Protein AF-A0A427ALL8-F1 (afdb_monomer_lite)

Organism: Ensete ventricosum (NCBI:txid4639)

Sequence (107 aa):
MLIPVNYLLMERKGVIRVIIHKEATSDDILQSFFHALILANLTGKAKSLHTESRLWMEEHYHDFIAKVQLKSKSLSTAQLKHQRRLLSGSIVWRALWALSPSEEKIN

Secondary structure (DSSP, 8-state):
-PPP-SEEEEEETTEEEEEE-TT--HHHHHHHHHHHHHHHHHTTT-SSHHHHHHHHHHHHHHHHHHHHHHHHHTS-HHHHHHHHHTTSS------------------

Structure (mmCIF, N/CA/C/O backbone):
data_AF-A0A427ALL8-F1
#
_entry.id   AF-A0A427ALL8-F1
#
loop_
_atom_site.group_PDB
_atom_site.id
_atom_site.type_symbol
_atom_site.label_atom_id
_atom_site.label_alt_id
_atom_site.label_comp_id
_atom_site.label_asym_id
_atom_site.label_entity_id
_atom_site.label_seq_id
_atom_site.pdbx_PDB_ins_code
_atom_site.Cartn_x
_atom_site.Cartn_y
_atom_site.Cartn_z
_atom_site.occupancy
_atom_site.B_iso_or_equiv
_atom_site.auth_seq_id
_atom_site.auth_comp_id
_atom_site.auth_asym_id
_atom_site.auth_atom_id
_atom_site.pdbx_PDB_model_num
ATOM 1 N N . MET A 1 1 ? 9.320 14.275 3.313 1.00 35.12 1 MET A N 1
ATOM 2 C CA . MET A 1 1 ? 9.829 13.964 1.960 1.00 35.12 1 MET A CA 1
ATOM 3 C C . MET A 1 1 ? 8.785 13.072 1.313 1.00 35.12 1 MET A C 1
ATOM 5 O O . MET A 1 1 ? 8.566 11.988 1.827 1.00 35.12 1 MET A O 1
ATOM 9 N N . LEU A 1 2 ? 8.063 13.559 0.299 1.00 49.53 2 LEU A N 1
ATOM 10 C CA . LEU A 1 2 ? 7.034 12.763 -0.382 1.00 49.53 2 LEU A CA 1
ATOM 11 C C . LEU A 1 2 ? 7.734 11.618 -1.121 1.00 49.53 2 LEU A C 1
ATOM 13 O O . LEU A 1 2 ? 8.584 11.882 -1.969 1.00 49.53 2 LEU A O 1
ATOM 17 N N . ILE A 1 3 ? 7.422 10.369 -0.777 1.00 53.34 3 ILE A N 1
ATOM 18 C CA . ILE A 1 3 ? 7.938 9.204 -1.503 1.00 53.34 3 ILE A CA 1
ATOM 19 C C . ILE A 1 3 ? 7.334 9.262 -2.916 1.00 53.34 3 ILE A C 1
ATOM 21 O O . ILE A 1 3 ? 6.105 9.234 -3.028 1.00 53.34 3 ILE A O 1
ATOM 25 N N . PRO A 1 4 ? 8.134 9.385 -3.991 1.00 56.97 4 PRO A N 1
ATOM 26 C CA . PRO A 1 4 ? 7.603 9.300 -5.343 1.00 56.97 4 PRO A CA 1
ATOM 27 C C . PRO A 1 4 ? 7.007 7.905 -5.527 1.00 56.97 4 PRO A C 1
ATOM 29 O O . PRO A 1 4 ? 7.695 6.900 -5.378 1.00 56.97 4 PRO A O 1
ATOM 32 N N . VAL A 1 5 ? 5.705 7.849 -5.787 1.00 73.50 5 VAL A N 1
ATOM 33 C CA . VAL A 1 5 ? 4.968 6.597 -5.952 1.00 73.50 5 VAL A CA 1
ATOM 34 C C . VAL A 1 5 ? 4.609 6.413 -7.416 1.00 73.50 5 VAL A C 1
ATOM 36 O O . VAL A 1 5 ? 3.853 7.196 -7.985 1.00 73.50 5 VAL A O 1
ATOM 39 N N . ASN A 1 6 ? 5.117 5.337 -8.017 1.00 90.50 6 ASN A N 1
ATOM 40 C CA . ASN A 1 6 ? 4.794 4.918 -9.385 1.00 90.50 6 ASN A CA 1
ATOM 41 C C . ASN A 1 6 ? 3.446 4.178 -9.462 1.00 90.50 6 ASN A C 1
ATOM 43 O O . ASN A 1 6 ? 3.258 3.265 -10.267 1.00 90.50 6 ASN A O 1
ATOM 47 N N . TYR A 1 7 ? 2.498 4.537 -8.599 1.00 91.12 7 TYR A N 1
ATOM 48 C CA . TYR A 1 7 ? 1.160 3.967 -8.577 1.00 91.12 7 TYR A CA 1
ATOM 49 C C . TYR A 1 7 ? 0.140 4.951 -7.998 1.00 91.12 7 TYR A C 1
ATOM 51 O O . TYR A 1 7 ? 0.471 5.839 -7.214 1.00 91.12 7 TYR A O 1
ATOM 59 N N . LEU A 1 8 ? -1.125 4.750 -8.359 1.00 91.69 8 LEU A N 1
ATOM 60 C CA . LEU A 1 8 ? -2.276 5.476 -7.835 1.00 91.69 8 LEU A CA 1
ATOM 61 C C . LEU A 1 8 ? -3.245 4.496 -7.167 1.00 91.69 8 LEU A C 1
ATOM 63 O O . LEU A 1 8 ? -3.541 3.433 -7.716 1.00 91.69 8 LEU A O 1
ATOM 67 N N . LEU A 1 9 ? -3.770 4.878 -6.003 1.00 91.25 9 LEU A N 1
ATOM 68 C CA . LEU A 1 9 ? -4.845 4.160 -5.322 1.00 91.25 9 LEU A CA 1
ATOM 69 C C . LEU A 1 9 ? -6.170 4.882 -5.511 1.00 91.25 9 LEU A C 1
ATOM 71 O O . LEU A 1 9 ? -6.270 6.083 -5.272 1.00 91.25 9 LEU A O 1
ATOM 75 N N . MET A 1 10 ? 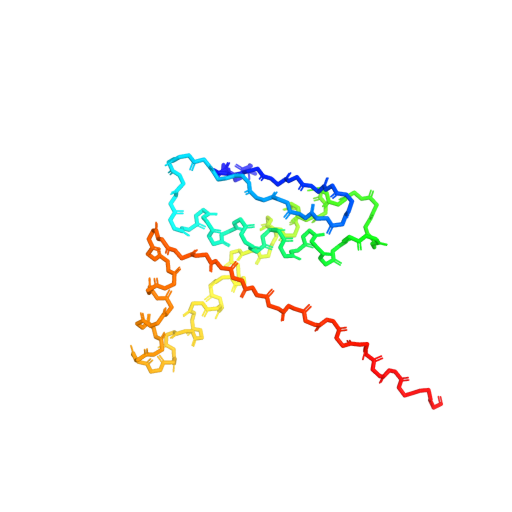-7.197 4.123 -5.872 1.00 89.12 10 MET A N 1
ATOM 76 C CA . MET A 1 10 ? -8.565 4.612 -5.968 1.00 89.12 10 MET A CA 1
ATOM 77 C C . MET A 1 10 ? -9.490 3.673 -5.203 1.00 89.12 10 MET A C 1
ATOM 79 O O . MET A 1 10 ? -9.634 2.507 -5.571 1.00 89.12 10 MET A O 1
ATOM 83 N N . GLU A 1 11 ? -10.133 4.186 -4.160 1.00 88.19 11 GLU A N 1
ATOM 84 C CA . GLU A 1 11 ? -11.226 3.499 -3.476 1.00 88.19 11 GLU A CA 1
ATOM 85 C C . GLU A 1 11 ? -12.550 3.894 -4.140 1.00 88.19 11 GLU A C 1
ATOM 87 O O . GLU A 1 11 ? -12.810 5.072 -4.397 1.00 88.19 11 GLU A O 1
ATOM 92 N N . ARG A 1 12 ? -13.371 2.900 -4.487 1.00 85.81 12 ARG A N 1
ATOM 93 C CA . ARG A 1 12 ? -14.735 3.131 -4.957 1.00 85.81 12 ARG A CA 1
ATOM 94 C C . ARG A 1 12 ? -15.641 1.977 -4.545 1.00 85.81 12 ARG A C 1
ATOM 96 O O . ARG A 1 12 ? -15.524 0.878 -5.086 1.00 85.81 12 ARG A O 1
ATOM 103 N N . LYS A 1 13 ? -16.628 2.272 -3.692 1.00 85.12 13 LYS A N 1
ATOM 104 C CA . LYS A 1 13 ? -17.674 1.327 -3.247 1.00 85.12 13 LYS A CA 1
ATOM 105 C C . LYS A 1 13 ? -17.104 0.066 -2.574 1.00 85.12 13 LYS A C 1
ATOM 107 O O . LYS A 1 13 ? -17.540 -1.043 -2.870 1.00 85.12 13 LYS A O 1
ATOM 112 N N . GLY A 1 14 ? -16.110 0.228 -1.710 1.00 81.31 14 GLY A N 1
ATOM 113 C CA . GLY A 1 14 ? -15.425 -0.860 -1.012 1.00 81.31 14 GLY A CA 1
ATOM 114 C C . GLY A 1 14 ? -14.410 -1.613 -1.873 1.00 81.31 14 GLY A C 1
ATOM 115 O O . GLY A 1 14 ? -13.794 -2.563 -1.398 1.00 81.31 14 GLY A O 1
ATOM 116 N N . VAL A 1 15 ? -14.218 -1.212 -3.133 1.00 85.44 15 VAL A N 1
ATOM 117 C CA . VAL A 1 15 ? -13.218 -1.807 -4.022 1.00 85.44 15 VAL A CA 1
ATOM 118 C C . VAL A 1 15 ? -12.046 -0.854 -4.156 1.00 85.44 15 VAL A C 1
ATOM 120 O O . VAL A 1 15 ? -12.191 0.260 -4.661 1.00 85.44 15 VAL A O 1
ATOM 123 N N . ILE A 1 16 ? -10.866 -1.324 -3.764 1.00 89.56 16 ILE A N 1
ATOM 124 C CA . ILE A 1 16 ? -9.617 -0.587 -3.927 1.00 89.56 16 ILE A CA 1
ATOM 125 C C . ILE A 1 16 ? -8.944 -1.052 -5.209 1.00 89.56 16 ILE A C 1
ATOM 127 O O . ILE A 1 16 ? -8.641 -2.231 -5.391 1.00 89.56 16 ILE A O 1
ATOM 131 N N . ARG A 1 17 ? -8.729 -0.106 -6.118 1.00 89.50 17 ARG A N 1
ATOM 132 C CA . ARG A 1 17 ? -8.006 -0.312 -7.368 1.00 89.50 17 ARG A CA 1
ATOM 133 C C . ARG A 1 17 ? -6.628 0.303 -7.250 1.00 89.50 17 ARG A C 1
ATOM 135 O O . ARG A 1 17 ? -6.489 1.451 -6.831 1.00 89.50 17 ARG A O 1
ATOM 142 N N . VAL A 1 18 ? -5.638 -0.467 -7.674 1.00 91.88 18 VAL A N 1
ATOM 143 C CA . VAL A 1 18 ? -4.257 -0.020 -7.803 1.00 91.88 18 VAL A CA 1
ATOM 144 C C . VAL A 1 18 ? -3.963 0.150 -9.285 1.00 91.88 18 VAL A C 1
ATOM 146 O O . VAL A 1 18 ? -4.108 -0.795 -10.059 1.00 91.88 18 VAL A O 1
ATOM 149 N N . ILE A 1 19 ? -3.594 1.360 -9.687 1.00 90.31 19 ILE A N 1
ATOM 150 C CA . ILE A 1 19 ? -3.193 1.682 -11.056 1.00 90.31 19 ILE A CA 1
ATOM 151 C C . ILE A 1 19 ? -1.680 1.857 -11.037 1.00 90.31 19 ILE A C 1
ATOM 153 O O . ILE A 1 19 ? -1.174 2.756 -10.373 1.00 90.31 19 ILE A O 1
ATOM 157 N N . ILE A 1 20 ? -0.968 0.978 -11.734 1.00 89.00 20 ILE A N 1
ATOM 158 C CA . ILE A 1 20 ? 0.496 0.926 -11.737 1.00 89.00 20 ILE A CA 1
ATOM 159 C C . ILE A 1 20 ? 1.029 1.719 -12.934 1.00 89.00 20 ILE A C 1
ATOM 161 O O . ILE A 1 20 ? 0.540 1.556 -14.053 1.00 89.00 20 ILE A O 1
ATOM 165 N N . HIS A 1 21 ? 2.023 2.578 -12.710 1.00 89.19 21 HIS A N 1
ATOM 166 C CA . HIS A 1 21 ? 2.722 3.280 -13.783 1.00 89.19 21 HIS A CA 1
ATOM 167 C C . HIS A 1 21 ? 3.552 2.290 -14.614 1.00 89.19 21 HIS A C 1
ATOM 169 O O . HIS A 1 21 ? 4.108 1.333 -14.084 1.00 89.19 21 HIS A O 1
ATOM 175 N N . LYS A 1 22 ? 3.681 2.526 -15.924 1.00 88.12 22 LYS A N 1
ATOM 176 C CA . LYS A 1 22 ? 4.372 1.603 -16.847 1.00 88.12 22 LYS A CA 1
ATOM 177 C C . LYS A 1 22 ? 5.853 1.359 -16.499 1.00 88.12 22 LYS A C 1
ATOM 179 O O . LYS A 1 22 ? 6.404 0.336 -16.881 1.00 88.12 22 LYS A O 1
ATOM 184 N N . GLU A 1 23 ? 6.484 2.304 -15.802 1.00 88.62 23 GLU A N 1
ATOM 185 C CA . GLU A 1 23 ? 7.888 2.235 -15.361 1.00 88.62 23 GLU A CA 1
ATOM 186 C C . GLU A 1 23 ? 8.028 1.759 -13.906 1.00 88.62 23 GLU A C 1
ATOM 188 O O . GLU A 1 23 ? 9.115 1.820 -13.339 1.00 88.62 23 GLU A O 1
ATOM 193 N N . ALA A 1 24 ? 6.941 1.295 -13.283 1.00 85.38 24 ALA A N 1
ATOM 194 C CA . ALA A 1 24 ? 6.984 0.778 -11.925 1.00 85.38 24 ALA A CA 1
ATOM 195 C C . ALA A 1 24 ? 7.895 -0.452 -11.824 1.00 85.38 24 ALA A C 1
ATOM 197 O O . ALA A 1 24 ? 7.806 -1.404 -12.604 1.00 85.38 24 ALA A O 1
ATOM 198 N N . THR A 1 25 ? 8.749 -0.437 -10.812 1.00 86.81 25 THR A N 1
ATOM 199 C CA . THR A 1 25 ? 9.613 -1.553 -10.436 1.00 86.81 25 THR A CA 1
ATOM 200 C C . THR A 1 25 ? 8.836 -2.616 -9.650 1.00 86.81 25 THR A C 1
ATOM 202 O O . THR A 1 25 ? 7.696 -2.413 -9.226 1.00 86.81 25 THR A O 1
ATOM 205 N N . SER A 1 26 ? 9.458 -3.771 -9.395 1.00 82.94 26 SER A N 1
ATOM 206 C CA . SER A 1 26 ? 8.868 -4.780 -8.503 1.00 82.94 26 SER A CA 1
ATOM 207 C C . SER A 1 26 ? 8.642 -4.251 -7.080 1.00 82.94 26 SER A C 1
ATOM 209 O O . SER A 1 26 ? 7.682 -4.667 -6.429 1.00 82.94 26 SER A O 1
ATOM 211 N N . ASP A 1 27 ? 9.478 -3.317 -6.620 1.00 84.50 27 ASP A N 1
ATOM 212 C CA . ASP A 1 27 ? 9.345 -2.691 -5.303 1.00 84.50 27 ASP A CA 1
ATOM 213 C C . ASP A 1 27 ? 8.149 -1.732 -5.265 1.00 84.50 27 ASP A C 1
ATOM 215 O O . ASP A 1 27 ? 7.384 -1.754 -4.300 1.00 84.50 27 ASP A O 1
ATOM 219 N N . ASP A 1 28 ? 7.914 -0.981 -6.347 1.00 85.19 28 ASP A N 1
ATOM 220 C CA . ASP A 1 28 ? 6.727 -0.131 -6.495 1.00 85.19 28 ASP A CA 1
ATOM 221 C C . ASP A 1 28 ? 5.435 -0.960 -6.454 1.00 85.19 28 ASP A C 1
ATOM 223 O O . ASP A 1 28 ? 4.473 -0.599 -5.772 1.00 85.19 28 ASP A O 1
ATOM 227 N N . ILE A 1 29 ? 5.415 -2.107 -7.147 1.00 86.38 29 ILE A N 1
ATOM 228 C CA . ILE A 1 29 ? 4.269 -3.029 -7.147 1.00 86.38 29 ILE A CA 1
ATOM 229 C C . ILE A 1 29 ? 4.024 -3.564 -5.731 1.00 86.38 29 ILE A C 1
ATOM 231 O O . ILE A 1 29 ? 2.887 -3.550 -5.255 1.00 86.38 29 ILE A O 1
ATOM 235 N N . LEU A 1 30 ? 5.072 -3.997 -5.028 1.00 87.62 30 LEU A N 1
ATOM 236 C CA . LEU A 1 30 ? 4.949 -4.508 -3.663 1.00 87.62 30 LEU A CA 1
ATOM 237 C C . LEU A 1 30 ? 4.469 -3.425 -2.687 1.00 87.62 30 LEU A C 1
ATOM 239 O O . LEU A 1 30 ? 3.571 -3.669 -1.880 1.00 87.62 30 LEU A O 1
ATOM 243 N N . GLN A 1 31 ? 5.011 -2.213 -2.799 1.00 90.56 31 GLN A N 1
ATOM 244 C CA . GLN A 1 31 ? 4.590 -1.073 -1.993 1.00 90.56 31 GLN A CA 1
ATOM 245 C C . GLN A 1 31 ? 3.122 -0.726 -2.242 1.00 90.56 31 GLN A C 1
ATOM 247 O O . GLN A 1 31 ? 2.376 -0.494 -1.291 1.00 90.56 31 GLN A O 1
ATOM 252 N N . SER A 1 32 ? 2.686 -0.753 -3.502 1.00 91.25 32 SER A N 1
ATOM 253 C CA . SER A 1 32 ? 1.296 -0.492 -3.875 1.00 91.25 32 SER A CA 1
ATOM 254 C C . SER A 1 32 ? 0.319 -1.506 -3.273 1.00 91.25 32 SER A C 1
ATOM 256 O O . SER A 1 32 ? -0.770 -1.134 -2.833 1.00 91.25 32 SER A O 1
ATOM 258 N N . PHE A 1 33 ? 0.731 -2.774 -3.183 1.00 91.00 33 PHE A N 1
ATOM 259 C CA . PHE A 1 33 ? -0.055 -3.837 -2.568 1.00 91.00 33 PHE A CA 1
ATOM 260 C C . PHE A 1 33 ? -0.260 -3.582 -1.072 1.00 91.00 33 PHE A C 1
ATOM 262 O O . PHE A 1 33 ? -1.391 -3.631 -0.587 1.00 91.00 33 PHE A O 1
ATOM 269 N N . PHE A 1 34 ? 0.812 -3.265 -0.342 1.00 91.62 34 PHE A N 1
ATOM 270 C CA . PHE A 1 34 ? 0.703 -2.963 1.085 1.00 91.62 34 PHE A CA 1
ATOM 271 C C . PHE A 1 34 ? -0.093 -1.687 1.339 1.00 91.62 34 PHE A C 1
ATOM 273 O O . PHE A 1 34 ? -0.945 -1.669 2.221 1.00 91.62 34 PHE A O 1
ATOM 280 N N . HIS A 1 35 ? 0.101 -0.650 0.527 1.00 93.19 35 HIS A N 1
ATOM 281 C CA . HIS A 1 35 ? -0.671 0.580 0.657 1.00 93.19 35 HIS A CA 1
ATOM 282 C C . HIS A 1 35 ? -2.172 0.327 0.432 1.00 93.19 35 HIS A C 1
ATOM 284 O O . HIS A 1 35 ? -2.999 0.776 1.225 1.00 93.19 35 HIS A O 1
ATOM 290 N N . ALA A 1 36 ? -2.537 -0.470 -0.578 1.00 92.25 36 ALA A N 1
ATOM 291 C CA . ALA A 1 36 ? -3.920 -0.887 -0.799 1.00 92.25 36 ALA A CA 1
ATOM 292 C C . ALA A 1 36 ? -4.486 -1.699 0.379 1.00 92.25 36 ALA A C 1
ATOM 294 O O . ALA A 1 36 ? -5.634 -1.492 0.766 1.00 92.25 36 ALA A O 1
ATOM 295 N N . LEU A 1 37 ? -3.688 -2.588 0.977 1.00 92.25 37 LEU A N 1
ATOM 296 C CA . LEU A 1 37 ? -4.090 -3.382 2.141 1.00 92.25 37 LEU A CA 1
ATOM 297 C C . LEU A 1 37 ? -4.372 -2.504 3.368 1.00 92.25 37 LEU A C 1
ATOM 299 O O . LEU A 1 37 ? -5.365 -2.707 4.065 1.00 92.25 37 LEU A O 1
ATOM 303 N N . ILE A 1 38 ? -3.525 -1.508 3.621 1.00 93.19 38 ILE A N 1
ATOM 304 C CA . ILE A 1 38 ? -3.713 -0.562 4.724 1.00 93.19 38 ILE A CA 1
ATOM 305 C C . ILE A 1 38 ? -4.942 0.311 4.481 1.00 93.19 38 ILE A C 1
ATOM 307 O O . ILE A 1 38 ? -5.774 0.457 5.375 1.00 93.19 38 ILE A O 1
ATOM 311 N N . LEU A 1 39 ? -5.115 0.816 3.257 1.00 92.00 39 LEU A N 1
ATOM 312 C CA . LEU A 1 39 ? -6.318 1.545 2.855 1.00 92.00 39 LEU A CA 1
ATOM 313 C C . LEU A 1 39 ? -7.586 0.693 3.073 1.00 92.00 39 LEU A C 1
ATOM 315 O O . LEU A 1 39 ? -8.578 1.191 3.607 1.00 92.00 39 LEU A O 1
ATOM 319 N N . ALA A 1 40 ? -7.539 -0.604 2.745 1.00 90.62 40 ALA A N 1
ATOM 320 C CA . ALA A 1 40 ? -8.641 -1.543 2.973 1.00 90.62 40 ALA A CA 1
ATOM 321 C C . ALA A 1 40 ? -8.949 -1.702 4.464 1.00 90.62 40 ALA A C 1
ATOM 323 O O . ALA A 1 40 ? -10.105 -1.635 4.871 1.00 90.62 40 ALA A O 1
ATOM 324 N N . ASN A 1 41 ? -7.916 -1.853 5.296 1.00 90.50 41 ASN A N 1
ATOM 325 C CA . ASN A 1 41 ? -8.082 -2.010 6.738 1.00 90.50 41 ASN A CA 1
ATOM 326 C C . ASN A 1 41 ? -8.672 -0.760 7.417 1.00 90.50 41 ASN A C 1
ATOM 328 O O . ASN A 1 41 ? -9.356 -0.880 8.437 1.00 90.50 41 ASN A O 1
ATOM 332 N N . LEU A 1 42 ? -8.415 0.422 6.854 1.00 90.31 42 LEU A N 1
ATOM 333 C CA . LEU A 1 42 ? -8.947 1.701 7.328 1.00 90.31 42 LEU A CA 1
ATOM 334 C C . LEU A 1 42 ? -10.354 2.005 6.790 1.00 90.31 42 LEU A C 1
ATOM 336 O O . LEU A 1 42 ? -11.037 2.874 7.337 1.00 90.31 42 LEU A O 1
ATOM 340 N N . THR A 1 43 ? -10.808 1.293 5.752 1.00 85.75 43 THR A N 1
ATOM 341 C CA . THR A 1 43 ? -12.124 1.501 5.127 1.00 85.75 43 THR A CA 1
ATOM 342 C C . THR A 1 43 ? -13.236 1.334 6.164 1.00 85.75 43 THR A C 1
ATOM 344 O O . THR A 1 43 ? -13.331 0.310 6.835 1.00 85.75 43 THR A O 1
ATOM 347 N N . GLY A 1 44 ? -14.059 2.375 6.332 1.00 81.31 44 GLY A N 1
ATOM 348 C CA . GLY A 1 44 ? -15.139 2.422 7.326 1.00 81.31 44 GLY A CA 1
ATOM 349 C C . GLY A 1 44 ? -14.711 2.753 8.765 1.00 81.31 44 GLY A C 1
ATOM 350 O O . GLY A 1 44 ? -15.583 2.921 9.611 1.00 81.31 44 GLY A O 1
ATOM 351 N N . LYS A 1 45 ? -13.406 2.877 9.051 1.00 84.69 45 LYS A N 1
ATOM 352 C CA . LYS A 1 45 ? -12.865 3.207 10.387 1.00 84.69 45 LYS A CA 1
ATOM 353 C C . LYS A 1 45 ? -12.263 4.614 10.457 1.00 84.69 45 LYS A C 1
ATOM 355 O O . LYS A 1 45 ? -12.349 5.275 11.486 1.00 84.69 45 LYS A O 1
ATOM 360 N N . ALA A 1 46 ? -11.644 5.051 9.365 1.00 82.25 46 ALA A N 1
ATOM 361 C CA . ALA A 1 46 ? -10.905 6.304 9.263 1.00 82.25 46 ALA A CA 1
ATOM 362 C C . ALA A 1 46 ? -11.769 7.462 8.744 1.00 82.25 46 ALA A C 1
ATOM 364 O O . ALA A 1 46 ? -12.639 7.268 7.891 1.00 82.25 46 ALA A O 1
ATOM 365 N N . LYS A 1 47 ? -11.474 8.689 9.196 1.00 81.38 47 LYS A N 1
ATOM 366 C CA . LYS A 1 47 ? -12.125 9.912 8.685 1.00 81.38 47 LYS A CA 1
ATOM 367 C C . LYS A 1 47 ? -11.512 10.358 7.358 1.00 81.38 47 LYS A C 1
ATOM 369 O O . LYS A 1 47 ? -12.211 10.933 6.528 1.00 81.38 47 LYS A O 1
ATOM 374 N N . SER A 1 48 ? -10.217 10.100 7.151 1.00 88.81 48 SER A N 1
ATOM 375 C CA . SER A 1 48 ? -9.501 10.457 5.922 1.00 88.81 48 SER A CA 1
ATOM 376 C C . SER A 1 48 ? -8.660 9.286 5.422 1.00 88.81 48 SER A C 1
ATOM 378 O O . SER A 1 48 ? -7.450 9.230 5.632 1.00 88.81 48 SER A O 1
ATOM 380 N N . LEU A 1 49 ? -9.308 8.352 4.718 1.00 88.38 49 LEU A N 1
ATOM 381 C CA . LEU A 1 49 ? -8.709 7.089 4.264 1.00 88.38 49 LEU A CA 1
ATOM 382 C C . LEU A 1 49 ? -7.346 7.265 3.589 1.00 88.38 49 LEU A C 1
ATOM 384 O O . LEU A 1 49 ? -6.367 6.632 3.980 1.00 88.38 49 LEU A O 1
ATOM 388 N N . HIS A 1 50 ? -7.270 8.141 2.587 1.00 88.69 50 HIS A N 1
ATOM 389 C CA . HIS A 1 50 ? -6.050 8.346 1.808 1.00 88.69 50 HIS A CA 1
ATOM 390 C C . HIS A 1 50 ? -4.943 9.061 2.588 1.00 88.69 50 HIS A C 1
ATOM 392 O O . HIS A 1 50 ? -3.768 8.826 2.325 1.00 88.69 50 HIS A O 1
ATOM 398 N N . THR A 1 51 ? -5.290 9.934 3.534 1.00 92.12 51 THR A N 1
ATOM 399 C CA . THR A 1 51 ? -4.284 10.628 4.345 1.00 92.12 51 THR A CA 1
ATOM 400 C C . THR A 1 51 ? -3.734 9.704 5.418 1.00 92.12 51 THR A C 1
ATOM 402 O O . THR A 1 51 ? -2.522 9.601 5.552 1.00 92.12 51 THR A O 1
ATOM 405 N N . GLU A 1 52 ? -4.602 8.988 6.128 1.00 93.00 52 GLU A N 1
ATOM 406 C CA . GLU A 1 52 ? -4.202 8.069 7.196 1.00 93.00 52 GLU A CA 1
ATOM 407 C C . GLU A 1 52 ? -3.412 6.869 6.653 1.00 93.00 52 GLU A C 1
ATOM 409 O O . GLU A 1 52 ? -2.375 6.516 7.208 1.00 93.00 52 GLU A O 1
ATOM 414 N N . SER A 1 53 ? -3.831 6.282 5.525 1.00 92.50 53 SER A N 1
ATOM 415 C CA . SER A 1 53 ? -3.059 5.202 4.886 1.00 92.50 53 SER A CA 1
ATOM 416 C C . SER A 1 53 ? -1.691 5.671 4.394 1.00 92.50 53 SER A C 1
ATOM 418 O O . SER A 1 53 ? -0.707 4.957 4.579 1.00 92.50 53 SER A O 1
ATOM 420 N N . ARG A 1 54 ? -1.602 6.879 3.821 1.00 92.62 54 ARG A N 1
ATOM 421 C CA . ARG A 1 54 ? -0.324 7.465 3.406 1.00 92.62 54 ARG A CA 1
ATOM 422 C C . ARG A 1 54 ? 0.596 7.711 4.600 1.00 92.62 54 ARG A C 1
ATOM 424 O O . ARG A 1 54 ? 1.760 7.338 4.520 1.00 92.62 54 ARG A O 1
ATOM 431 N N . LEU A 1 55 ? 0.084 8.285 5.691 1.00 93.75 55 LEU A N 1
ATOM 432 C CA . LEU A 1 55 ? 0.867 8.510 6.913 1.00 93.75 55 LEU A CA 1
ATOM 433 C C . LEU A 1 55 ? 1.401 7.192 7.477 1.00 93.75 55 LEU A C 1
ATOM 435 O O . LEU A 1 55 ? 2.589 7.084 7.752 1.00 93.75 55 LEU A O 1
ATOM 439 N N . TRP A 1 56 ? 0.566 6.151 7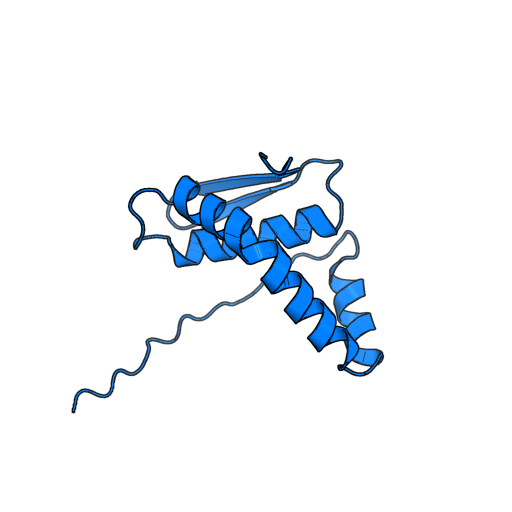.531 1.00 94.06 56 TRP A N 1
ATOM 440 C CA . TRP A 1 56 ? 1.017 4.824 7.948 1.00 94.06 56 TRP A CA 1
ATOM 441 C C . TRP A 1 56 ? 2.155 4.298 7.061 1.00 94.06 56 TRP A C 1
ATOM 443 O O . TRP A 1 56 ? 3.133 3.742 7.561 1.00 94.06 56 TRP A O 1
ATOM 453 N N . MET A 1 57 ? 2.051 4.477 5.739 1.00 93.88 57 MET A N 1
ATOM 454 C CA . MET A 1 57 ? 3.108 4.066 4.813 1.00 93.88 57 MET A CA 1
ATOM 455 C C . MET A 1 57 ? 4.405 4.845 5.049 1.00 93.88 57 MET A C 1
ATOM 457 O O . MET A 1 57 ? 5.476 4.249 5.029 1.00 93.88 57 MET A O 1
ATOM 461 N N . GLU A 1 58 ? 4.327 6.151 5.290 1.00 92.56 58 GLU A N 1
ATOM 462 C CA . GLU A 1 58 ? 5.498 6.984 5.582 1.00 92.56 58 GLU A CA 1
ATOM 463 C C . GLU A 1 58 ? 6.164 6.599 6.913 1.00 92.56 58 GLU A C 1
ATOM 465 O O . GLU A 1 58 ? 7.389 6.535 6.985 1.00 92.56 58 GLU A O 1
ATOM 470 N N . GLU A 1 59 ? 5.374 6.289 7.943 1.00 93.94 59 GLU A N 1
ATOM 471 C CA . GLU A 1 59 ? 5.869 6.008 9.295 1.00 93.94 59 GLU A CA 1
ATOM 472 C C . GLU A 1 59 ? 6.363 4.569 9.488 1.00 93.94 59 GLU A C 1
ATOM 474 O O . GLU A 1 59 ? 7.283 4.329 10.269 1.00 93.94 59 GLU A O 1
ATOM 479 N N . HIS A 1 60 ? 5.753 3.591 8.813 1.00 92.94 60 HIS A N 1
ATOM 480 C CA . HIS A 1 60 ? 5.931 2.181 9.179 1.00 92.94 60 HIS A CA 1
ATOM 481 C C . HIS A 1 60 ? 6.405 1.273 8.050 1.00 92.94 60 HIS A C 1
ATOM 483 O O . HIS A 1 60 ? 6.927 0.190 8.330 1.00 92.94 60 HIS A O 1
ATOM 489 N N . TYR A 1 61 ? 6.238 1.663 6.783 1.00 90.25 61 TYR A N 1
ATOM 490 C CA . TYR A 1 61 ? 6.460 0.742 5.666 1.00 90.25 61 TYR A CA 1
ATOM 491 C C . TYR A 1 61 ? 7.898 0.221 5.601 1.00 90.25 61 TYR A C 1
ATOM 493 O O . TYR A 1 61 ? 8.112 -0.980 5.428 1.00 90.25 61 TYR A O 1
ATOM 501 N N . HIS A 1 62 ? 8.882 1.106 5.777 1.00 88.81 62 HIS A N 1
ATOM 502 C CA . HIS A 1 62 ? 10.296 0.748 5.677 1.00 88.81 62 HIS A CA 1
ATOM 503 C C . HIS A 1 62 ? 10.714 -0.261 6.763 1.00 88.81 62 HIS A C 1
ATOM 505 O O . HIS A 1 62 ? 11.311 -1.299 6.472 1.00 88.81 62 HIS A O 1
ATOM 511 N N . ASP A 1 63 ? 10.334 -0.013 8.015 1.00 89.38 63 ASP A N 1
ATOM 512 C CA . ASP A 1 63 ? 10.644 -0.914 9.128 1.00 89.38 63 ASP A CA 1
ATOM 513 C C . ASP A 1 63 ? 9.905 -2.246 9.010 1.00 89.38 63 AS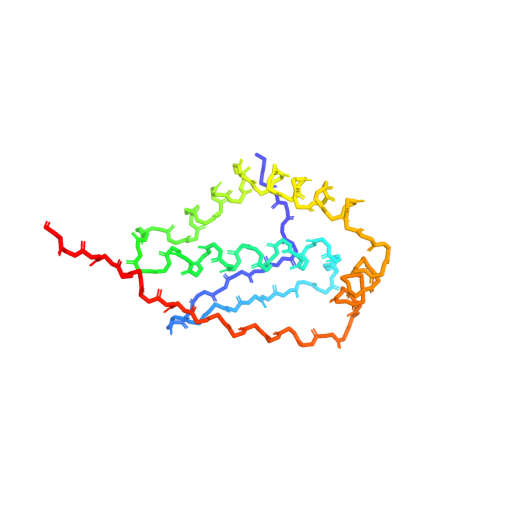P A C 1
ATOM 515 O O . ASP A 1 63 ? 10.443 -3.314 9.325 1.00 89.38 63 ASP A O 1
ATOM 519 N N . PHE A 1 64 ? 8.660 -2.196 8.538 1.00 87.31 64 PHE A N 1
ATOM 520 C CA . PHE A 1 64 ? 7.865 -3.382 8.287 1.00 87.31 64 PHE A CA 1
ATOM 521 C C . PHE A 1 64 ? 8.506 -4.258 7.206 1.00 87.31 64 PHE A C 1
ATOM 523 O O . PHE A 1 64 ? 8.731 -5.451 7.437 1.00 87.31 64 PHE A O 1
ATOM 530 N N . ILE A 1 65 ? 8.857 -3.682 6.052 1.00 84.31 65 ILE A N 1
ATOM 531 C CA . ILE A 1 65 ? 9.416 -4.456 4.943 1.00 84.31 65 ILE A CA 1
ATOM 532 C C . ILE A 1 65 ? 10.802 -5.003 5.283 1.00 84.31 65 ILE A C 1
ATOM 534 O O . ILE A 1 65 ? 11.090 -6.157 4.963 1.00 84.31 65 ILE A O 1
ATOM 538 N N . ALA A 1 66 ? 11.620 -4.253 6.028 1.00 83.81 66 ALA A N 1
ATOM 539 C CA . ALA A 1 66 ? 12.904 -4.732 6.528 1.00 83.81 66 ALA A CA 1
ATOM 540 C C . ALA A 1 66 ? 12.734 -5.976 7.419 1.00 83.81 66 ALA A C 1
ATOM 542 O O . ALA A 1 66 ? 13.431 -6.976 7.236 1.00 83.81 66 ALA A O 1
ATOM 543 N N . LYS A 1 67 ? 11.753 -5.977 8.333 1.00 83.56 67 LYS A N 1
ATOM 544 C CA . LYS A 1 67 ? 11.441 -7.146 9.178 1.00 83.56 67 LYS A CA 1
ATOM 545 C C . LYS A 1 67 ? 10.947 -8.339 8.360 1.00 83.56 67 LYS A C 1
ATOM 547 O O . LYS A 1 67 ? 11.351 -9.469 8.636 1.00 83.56 67 LYS A O 1
ATOM 552 N N . VAL A 1 68 ? 10.101 -8.110 7.354 1.00 77.81 68 VAL A N 1
ATOM 553 C CA . VAL A 1 68 ? 9.625 -9.167 6.444 1.00 77.81 68 VAL A CA 1
ATOM 554 C C . VAL A 1 68 ? 10.793 -9.774 5.666 1.00 77.81 68 VAL A C 1
ATOM 556 O O . VAL A 1 68 ? 10.923 -10.996 5.601 1.00 77.81 68 VAL A O 1
ATOM 559 N N . GLN A 1 69 ? 11.690 -8.941 5.139 1.00 73.25 69 GLN A N 1
ATOM 560 C CA . GLN A 1 69 ? 12.874 -9.391 4.412 1.00 73.25 69 GLN A CA 1
ATOM 561 C C . GLN A 1 69 ? 13.842 -10.167 5.313 1.00 73.25 69 GLN A C 1
ATOM 563 O O . GLN A 1 69 ? 14.327 -11.225 4.912 1.00 73.25 69 GLN A O 1
ATOM 568 N N . LEU A 1 70 ? 14.086 -9.710 6.544 1.00 65.88 70 LEU A N 1
ATOM 569 C CA . LEU A 1 70 ? 14.925 -10.421 7.515 1.00 65.88 70 LEU A CA 1
ATOM 570 C C . LEU A 1 70 ? 14.351 -11.801 7.865 1.00 65.88 70 LEU A C 1
ATOM 572 O O . LEU A 1 70 ? 15.076 -12.791 7.812 1.00 65.88 70 LEU A O 1
ATOM 576 N N . LYS A 1 71 ? 13.040 -11.891 8.124 1.00 61.19 71 LYS A N 1
ATOM 577 C CA . LYS A 1 71 ? 12.350 -13.175 8.344 1.00 61.19 71 LYS A CA 1
ATOM 578 C C . LYS A 1 71 ? 12.356 -14.071 7.100 1.00 61.19 71 LYS A C 1
ATOM 580 O O . LYS A 1 71 ? 12.413 -15.289 7.220 1.00 61.19 71 LYS A O 1
ATOM 585 N N . SER A 1 72 ? 12.334 -13.493 5.899 1.00 53.56 72 SER A N 1
ATOM 586 C CA . SER A 1 72 ? 12.406 -14.264 4.651 1.00 53.56 72 SER A CA 1
ATOM 587 C C . SER A 1 72 ? 13.792 -14.866 4.399 1.00 53.56 72 SER A C 1
ATOM 589 O O . SER A 1 72 ? 13.888 -15.940 3.816 1.00 53.56 72 SER A O 1
ATOM 591 N N . LYS A 1 73 ? 14.866 -14.224 4.884 1.00 52.22 73 LYS A N 1
ATOM 592 C CA . LYS A 1 73 ? 16.237 -14.756 4.803 1.00 52.22 73 LYS A CA 1
ATOM 593 C C . LYS A 1 73 ? 16.474 -15.935 5.753 1.00 52.22 73 LYS A C 1
ATOM 595 O O . LYS A 1 73 ? 17.390 -16.711 5.505 1.00 52.22 73 LYS A O 1
ATOM 600 N N . SER A 1 74 ? 15.662 -16.086 6.806 1.00 48.44 74 SER A N 1
ATOM 601 C CA . SER A 1 74 ? 15.696 -17.265 7.685 1.00 48.44 74 SER A CA 1
ATOM 602 C C . SER A 1 74 ? 14.813 -18.419 7.192 1.00 48.44 74 SER A C 1
ATOM 604 O O . SER A 1 74 ? 14.866 -19.503 7.767 1.00 48.44 74 SER A O 1
ATOM 606 N N . LEU A 1 75 ? 13.989 -18.206 6.157 1.00 43.84 75 LEU A N 1
ATOM 607 C CA . LEU A 1 75 ? 13.246 -19.270 5.482 1.00 43.84 75 LEU A CA 1
ATOM 608 C C . LEU A 1 75 ? 14.141 -19.919 4.415 1.00 43.84 75 LEU A C 1
ATOM 610 O O . LEU A 1 75 ? 14.805 -19.235 3.638 1.00 43.84 75 LEU A O 1
ATOM 614 N N . SER A 1 76 ? 14.145 -21.252 4.382 1.00 42.94 76 SER A N 1
ATOM 615 C CA . SER A 1 76 ? 14.916 -22.075 3.443 1.00 42.94 76 SER A CA 1
ATOM 616 C C . SER A 1 76 ? 14.783 -21.588 1.988 1.00 42.94 76 SER A C 1
ATOM 618 O O . SER A 1 76 ? 13.717 -21.165 1.528 1.00 42.94 76 SER A O 1
ATOM 620 N N . THR A 1 77 ? 15.886 -21.680 1.242 1.00 44.28 77 THR A N 1
ATOM 621 C CA . THR A 1 77 ? 16.089 -21.237 -0.153 1.00 44.28 77 THR A CA 1
ATOM 622 C C . THR A 1 77 ? 15.009 -21.688 -1.152 1.00 44.28 77 THR A C 1
ATOM 624 O O . THR A 1 77 ? 14.864 -21.078 -2.215 1.00 44.28 77 THR A O 1
ATOM 627 N N . ALA A 1 78 ? 14.199 -22.696 -0.819 1.00 45.19 78 ALA A N 1
ATOM 628 C CA . ALA A 1 78 ? 13.056 -23.141 -1.614 1.00 45.19 78 ALA A CA 1
ATOM 629 C C . ALA A 1 78 ? 11.850 -22.173 -1.573 1.00 45.19 78 ALA A C 1
ATOM 631 O O . ALA A 1 78 ? 11.200 -21.957 -2.599 1.00 45.19 78 ALA A O 1
ATOM 632 N N . GLN A 1 79 ? 11.570 -21.530 -0.432 1.00 48.56 79 GLN A N 1
ATOM 633 C CA . GLN A 1 79 ? 10.438 -20.598 -0.284 1.00 48.56 79 GLN A CA 1
ATOM 634 C C . GLN A 1 79 ? 10.717 -19.241 -0.955 1.00 48.56 79 GLN A C 1
ATOM 636 O O . GLN A 1 79 ? 9.831 -18.654 -1.582 1.00 48.56 79 GLN A O 1
ATOM 641 N N . LEU A 1 80 ? 11.982 -18.805 -0.957 1.00 47.22 80 LEU A N 1
ATOM 642 C CA . LEU A 1 80 ? 12.448 -17.610 -1.673 1.00 47.22 80 LEU A CA 1
ATOM 643 C C . LEU A 1 80 ? 12.281 -17.718 -3.199 1.00 47.22 80 LEU A C 1
ATOM 645 O O . LEU A 1 80 ? 12.032 -16.712 -3.867 1.00 47.22 80 LEU A O 1
ATOM 649 N N . LYS A 1 81 ? 12.366 -18.929 -3.769 1.00 44.84 81 LYS A N 1
ATOM 650 C CA . LYS A 1 81 ? 12.174 -19.145 -5.213 1.00 44.84 81 LYS A CA 1
ATOM 651 C C . LYS A 1 81 ? 10.713 -18.945 -5.624 1.00 44.84 81 LYS A C 1
ATOM 653 O O . LYS A 1 81 ? 10.452 -18.358 -6.672 1.00 44.84 81 LYS A O 1
ATOM 658 N N . HIS A 1 82 ? 9.764 -19.348 -4.778 1.00 44.88 82 HIS A N 1
ATOM 659 C CA . HIS A 1 82 ? 8.340 -19.084 -4.994 1.00 44.88 82 HIS A CA 1
ATOM 660 C C . HIS A 1 82 ? 8.004 -17.593 -4.867 1.00 44.88 82 HIS A C 1
ATOM 6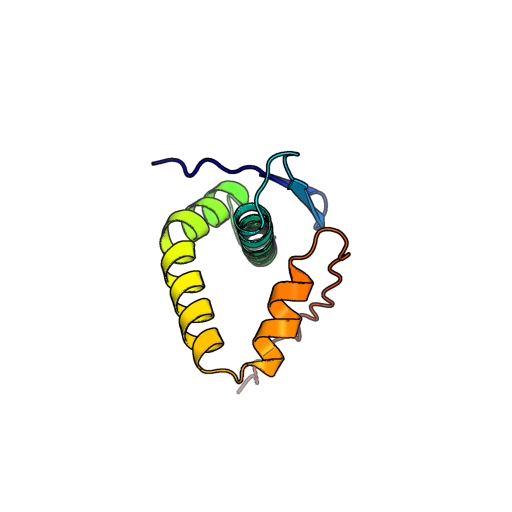62 O O . HIS A 1 82 ? 7.271 -17.072 -5.704 1.00 44.88 82 HIS A O 1
ATOM 668 N N . GLN A 1 83 ? 8.595 -16.888 -3.896 1.00 48.16 83 GLN A N 1
ATOM 669 C CA . GLN A 1 83 ? 8.311 -15.468 -3.661 1.00 48.16 83 GLN A CA 1
ATOM 670 C C . GLN A 1 83 ? 8.971 -14.519 -4.678 1.00 48.16 83 GLN A C 1
ATOM 672 O O . GLN A 1 83 ? 8.393 -13.497 -5.033 1.00 48.16 83 GLN A O 1
ATOM 677 N N . ARG A 1 84 ? 10.136 -14.871 -5.235 1.00 45.88 84 ARG A N 1
ATOM 678 C CA . ARG A 1 84 ? 10.690 -14.163 -6.405 1.00 45.88 84 ARG A CA 1
ATOM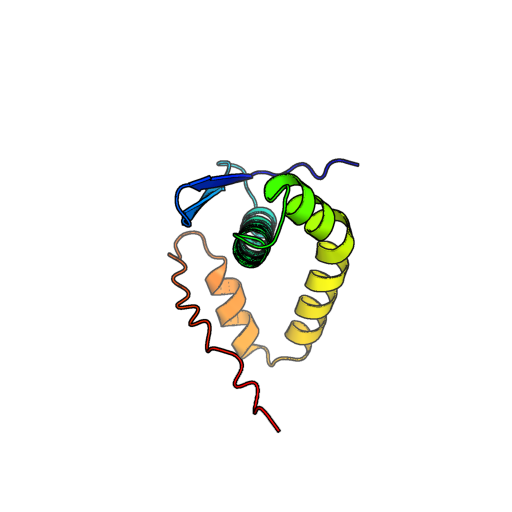 679 C C . ARG A 1 84 ? 9.902 -14.445 -7.683 1.00 45.88 84 ARG A C 1
ATOM 681 O O . ARG A 1 84 ? 9.746 -13.551 -8.506 1.00 45.88 84 ARG A O 1
ATOM 688 N N . ARG A 1 85 ? 9.356 -15.658 -7.842 1.00 47.44 85 ARG A N 1
ATOM 689 C CA . ARG A 1 85 ? 8.506 -16.001 -8.994 1.00 47.44 85 ARG A CA 1
ATOM 690 C C . ARG A 1 85 ? 7.195 -15.222 -8.980 1.00 47.44 85 ARG A C 1
ATOM 692 O O . ARG A 1 85 ? 6.774 -14.770 -10.033 1.00 47.44 85 ARG A O 1
ATOM 699 N N . LEU A 1 86 ? 6.636 -15.000 -7.792 1.00 48.84 86 LEU A N 1
ATOM 700 C CA . LEU A 1 86 ? 5.502 -14.118 -7.505 1.00 48.84 86 LEU A CA 1
ATOM 701 C C . LEU A 1 86 ? 5.690 -12.663 -8.015 1.00 48.84 86 LEU A C 1
ATOM 703 O O . LEU A 1 86 ? 4.709 -12.000 -8.335 1.00 48.84 86 LEU A O 1
ATOM 707 N N . LEU A 1 87 ? 6.935 -12.193 -8.168 1.00 48.50 87 LEU A N 1
ATOM 708 C CA . LEU A 1 87 ? 7.283 -10.864 -8.697 1.00 48.50 87 LEU A CA 1
ATOM 709 C C . LEU A 1 87 ? 7.640 -10.863 -10.200 1.00 48.50 87 LEU A C 1
ATOM 711 O O . LEU A 1 87 ? 8.037 -9.828 -10.731 1.00 48.50 87 LEU A O 1
ATOM 715 N N . SER A 1 88 ? 7.521 -12.000 -10.902 1.00 45.88 88 SER A N 1
ATOM 716 C CA . SER A 1 88 ? 7.699 -12.049 -12.363 1.00 45.88 88 SER A CA 1
ATOM 717 C C . SER A 1 88 ? 6.461 -11.505 -13.087 1.00 45.88 88 SER A C 1
ATOM 719 O O . SER A 1 88 ? 5.334 -11.721 -12.641 1.00 45.88 88 SER A O 1
ATOM 721 N N . GLY A 1 89 ? 6.677 -10.782 -14.193 1.00 45.22 89 GLY A N 1
ATOM 722 C CA . GLY A 1 89 ? 5.733 -9.849 -14.836 1.00 45.22 89 GLY A CA 1
ATOM 723 C C . GLY A 1 89 ? 4.442 -10.406 -15.454 1.00 45.22 89 GLY A C 1
ATOM 724 O O . GLY A 1 89 ? 3.927 -9.811 -16.392 1.00 45.22 89 GLY A O 1
ATOM 725 N N . SER A 1 90 ? 3.895 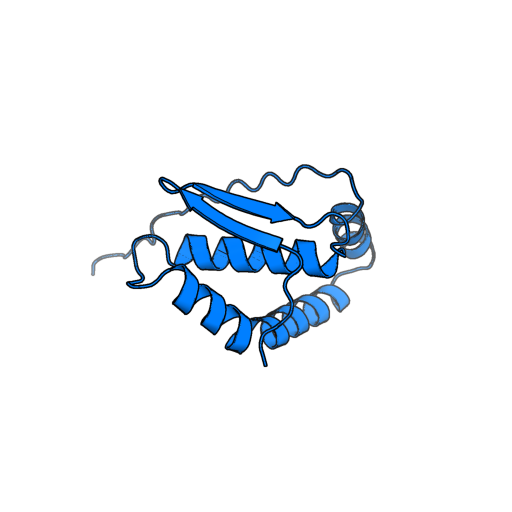-11.519 -14.967 1.00 49.56 90 SER A N 1
ATOM 726 C CA . SER A 1 90 ? 2.613 -12.055 -15.442 1.00 49.56 90 SER A CA 1
ATOM 727 C C . SER A 1 90 ? 1.886 -12.889 -14.378 1.00 49.56 90 SER A C 1
ATOM 729 O O . SER A 1 90 ? 1.417 -13.995 -14.653 1.00 49.56 90 SER A O 1
ATOM 731 N N . ILE A 1 91 ? 1.787 -12.392 -13.143 1.00 49.50 91 ILE A N 1
ATOM 732 C CA . ILE A 1 91 ? 1.018 -13.070 -12.092 1.00 49.50 91 ILE A CA 1
ATOM 733 C C . ILE A 1 91 ? -0.177 -12.216 -11.695 1.00 49.50 91 ILE A C 1
ATOM 735 O O . ILE A 1 91 ? -0.044 -11.134 -11.130 1.00 49.50 91 ILE A O 1
ATOM 739 N N . VAL A 1 92 ? -1.369 -12.741 -11.986 1.00 46.81 92 VAL A N 1
ATOM 740 C CA . VAL A 1 92 ? -2.619 -12.253 -11.404 1.00 46.81 92 VAL A CA 1
ATOM 741 C C . VAL A 1 92 ? -2.627 -12.681 -9.944 1.00 46.81 92 VAL A C 1
ATOM 743 O O . VAL A 1 92 ? -2.827 -13.852 -9.621 1.00 46.81 92 VAL A O 1
ATOM 746 N N . TRP A 1 93 ? -2.395 -11.727 -9.053 1.00 42.59 93 TRP A N 1
ATOM 747 C CA . TRP A 1 93 ? -2.515 -11.947 -7.623 1.00 42.59 93 TRP A CA 1
ATOM 748 C C . TRP A 1 93 ? -3.990 -11.982 -7.233 1.00 42.59 93 TRP A C 1
ATOM 750 O O . TRP A 1 93 ? -4.705 -10.991 -7.364 1.00 42.59 93 TRP A O 1
ATOM 760 N N . ARG A 1 94 ? -4.455 -13.137 -6.750 1.00 37.72 94 ARG A N 1
ATOM 761 C CA . ARG A 1 94 ? -5.783 -13.296 -6.152 1.00 37.72 94 ARG A CA 1
ATOM 762 C C . ARG A 1 94 ? -5.582 -13.771 -4.720 1.00 37.72 94 ARG A C 1
ATOM 764 O O . ARG A 1 94 ? -5.176 -14.906 -4.502 1.00 37.72 94 ARG A O 1
ATOM 771 N N . ALA A 1 95 ? -5.820 -12.891 -3.758 1.00 48.91 95 ALA A N 1
ATOM 772 C CA . ALA A 1 95 ? -5.774 -13.239 -2.348 1.00 48.91 95 ALA A CA 1
ATOM 773 C C . ALA A 1 95 ? -7.205 -13.233 -1.800 1.00 48.91 95 ALA A C 1
ATOM 775 O O . ALA A 1 95 ? -7.905 -12.225 -1.895 1.00 48.91 95 ALA A O 1
ATOM 776 N N . LEU A 1 96 ? -7.651 -14.383 -1.288 1.00 38.28 96 LEU A N 1
ATOM 777 C CA . LEU A 1 96 ? -8.935 -14.526 -0.609 1.00 38.28 96 LEU A CA 1
ATOM 778 C C . LEU A 1 96 ? -8.721 -14.171 0.866 1.00 38.28 96 LEU A C 1
ATOM 780 O O . LEU A 1 96 ? -8.332 -15.019 1.665 1.00 38.28 96 LEU A O 1
ATOM 784 N N . TRP A 1 97 ? -8.923 -12.904 1.215 1.00 48.62 97 TRP A N 1
ATOM 785 C CA . TRP A 1 97 ? -8.861 -12.461 2.604 1.00 48.62 97 TRP A CA 1
ATOM 786 C C . TRP A 1 97 ? -10.242 -12.632 3.233 1.00 48.62 97 TRP A C 1
ATOM 788 O O . TRP A 1 97 ? -11.132 -11.811 3.025 1.00 48.62 97 TRP A O 1
ATOM 798 N N . ALA A 1 98 ? -10.433 -13.722 3.972 1.00 44.69 98 ALA A N 1
ATOM 799 C CA . ALA A 1 98 ? -11.583 -13.862 4.851 1.00 44.69 98 ALA A CA 1
ATOM 800 C C . ALA A 1 98 ? -11.284 -13.111 6.156 1.00 44.69 98 ALA A C 1
ATOM 802 O O . ALA A 1 98 ? -10.374 -13.477 6.898 1.00 44.69 98 ALA A O 1
ATOM 803 N N . LEU A 1 99 ? -12.034 -12.040 6.419 1.00 45.62 99 LEU A N 1
ATOM 804 C CA . LEU A 1 99 ? -12.114 -11.442 7.748 1.00 45.62 99 LEU A CA 1
ATOM 805 C C . LEU A 1 99 ? -12.976 -12.373 8.602 1.00 45.62 99 LEU A C 1
ATOM 807 O O . LEU A 1 99 ? -14.201 -12.296 8.558 1.00 45.62 99 LEU A O 1
ATOM 811 N N . SER A 1 100 ? -12.346 -13.284 9.339 1.00 52.72 100 SER A N 1
ATOM 812 C CA . SER A 1 100 ? -13.053 -13.984 10.409 1.00 52.72 100 SER A CA 1
ATOM 813 C C . SER A 1 100 ? -13.421 -12.951 11.479 1.00 52.72 100 SER A C 1
ATOM 815 O O . SER A 1 100 ? -12.535 -12.194 11.894 1.00 52.72 100 SER A O 1
ATOM 817 N N . PRO A 1 101 ? -14.688 -12.877 11.926 1.00 49.66 101 PRO A N 1
ATOM 818 C CA . PRO A 1 101 ? -15.036 -12.084 13.094 1.00 49.66 101 PRO A CA 1
ATOM 819 C C . PRO A 1 101 ? -14.157 -12.544 14.255 1.00 49.66 101 PRO A C 1
ATOM 821 O O . PRO A 1 101 ? -14.022 -13.743 14.497 1.00 49.66 101 PRO A O 1
ATOM 824 N N . SER A 1 102 ? -13.519 -11.594 14.934 1.00 54.03 102 SER A N 1
ATOM 825 C CA . SER A 1 102 ? -12.896 -11.862 16.225 1.00 54.03 102 SER A CA 1
ATOM 826 C C . SER A 1 102 ? -13.992 -12.403 17.133 1.00 54.03 102 SER A C 1
ATOM 828 O O . SER A 1 102 ? -14.939 -11.674 17.423 1.00 54.03 102 SER A O 1
ATOM 830 N N . GLU A 1 103 ? -13.900 -13.669 17.541 1.00 52.50 103 GLU A N 1
ATOM 831 C CA . GLU A 1 103 ? -14.745 -14.206 18.604 1.00 52.50 103 GLU A CA 1
ATOM 832 C C . GLU A 1 103 ? -14.354 -13.505 19.909 1.00 52.50 103 GLU A C 1
ATOM 834 O O . GLU A 1 103 ? -13.547 -13.998 20.697 1.00 52.50 103 GLU A O 1
ATOM 839 N N . GLU A 1 104 ? -14.893 -12.305 20.124 1.00 48.41 104 GLU A N 1
ATOM 840 C CA . GLU A 1 104 ? -14.978 -11.730 21.456 1.00 48.41 104 GLU A CA 1
ATOM 841 C C . GLU A 1 104 ? -15.912 -12.626 22.262 1.00 48.41 104 GLU A C 1
ATOM 843 O O . GLU A 1 104 ? -17.139 -12.554 22.183 1.00 48.41 104 GLU A O 1
ATOM 848 N N . LYS A 1 105 ? -15.299 -13.531 23.021 1.00 48.25 105 LYS A N 1
ATOM 849 C CA . LYS A 1 105 ? -15.974 -14.281 24.066 1.00 48.25 105 LYS A CA 1
ATOM 850 C C . LYS A 1 105 ? -16.407 -13.273 25.130 1.00 48.25 105 LYS A C 1
ATOM 852 O O . LYS A 1 105 ? -15.590 -12.838 25.937 1.00 48.25 105 LYS A O 1
ATOM 857 N N . ILE A 1 106 ? -17.677 -12.880 25.085 1.00 46.09 106 ILE A N 1
ATOM 858 C CA . ILE A 1 106 ? -18.330 -12.125 26.156 1.00 46.09 106 ILE A CA 1
ATOM 859 C C . ILE A 1 106 ? -18.271 -13.010 27.410 1.00 46.09 106 ILE A C 1
ATOM 861 O O . ILE A 1 106 ? -18.878 -14.081 27.432 1.00 46.09 106 ILE A O 1
ATOM 865 N N . ASN A 1 107 ? -17.504 -12.576 28.410 1.00 38.00 107 ASN A N 1
ATOM 866 C CA . ASN A 1 107 ? -17.541 -13.070 29.787 1.00 38.00 107 ASN A CA 1
ATOM 867 C C . ASN A 1 107 ? -18.012 -11.931 30.687 1.00 38.00 107 ASN A C 1
ATOM 869 O O . ASN A 1 107 ? -17.534 -10.795 30.465 1.00 38.00 107 ASN A O 1
#

pLDDT: mean 72.41, std 20.37, range [35.12, 94.06]

Foldseek 3Di:
DQDDAQWDWDDDPLDIDIGGHPPDDLVSVVLSVQLSVQLSVCVPPDPDSNVVSSVCCVPPVVVVVVVVVVVVVVDDPVVVVVVVVCSPDDDDDDDDDDPDPDPPPDD

Radius of gyration: 15.96 Å; chains: 1; bounding box: 35×37×47 Å

InterPro domains:
  IPR055412 Root UVB sensitive protein, C-terminal [PF24160] (6-63)